Protein AF-A0AAE6IZ79-F1 (afdb_monomer)

Mean predicted aligned error: 10.69 Å

Organism: NCBI:txid983328

Solvent-accessible surface area (backbone atoms only — not comparable to full-atom values): 6751 Å² total; per-residue (Å²): 115,46,83,53,98,63,23,43,29,44,96,48,55,28,31,26,47,52,93,83,35,55,72,70,55,40,52,53,26,56,71,40,40,41,80,44,34,46,25,31,53,44,30,49,26,32,51,26,34,48,25,27,48,26,35,51,26,30,48,25,32,48,24,28,47,25,36,69,24,49,56,22,38,64,37,66,41,15,76,21,64,40,84,14,66,24,44,46,50,62,89,32,41,35,57,23,58,89,32,70,66,55,69,61,19,67,52,37,57,64,64,82,42,71,83,45,64,57,61,78,59,89,80,76,91,83,76,92,83,137

Secondary structure (DSSP, 8-state):
-EEETTEEE-TTS-EEETTT--HHHHHHHHHT-BS-BS-BS-BS-BS-BS-BS-BS-BS-BS-BS-BS-BS-BS-BS-SS--SSSS---SSSB---TTB--B-SBSS-SSBS-BS-BSS-----------

Radius of gyration: 18.15 Å; Cα contacts (8 Å, |Δi|>4): 350; chains: 1; bounding box: 38×30×62 Å

Sequence (130 aa):
MKLIDGYYVDTNNNKWNTSLYNETQAKKASKSLINCEGCENCRNCINCKGCSHCTNCAKCMYCYKCIDCENCEACSCCIECVDCYKCMDCEICDTCRLCDDCVDCYRCVECLRCESCDDYYDNIGVENER

Structure (mmCIF, N/CA/C/O backbone):
data_AF-A0AAE6IZ79-F1
#
_entry.id   AF-A0AAE6IZ79-F1
#
loop_
_atom_site.group_PDB
_atom_site.id
_atom_site.type_symbol
_atom_site.label_atom_id
_atom_site.label_alt_id
_atom_site.label_comp_id
_atom_site.label_asym_id
_atom_site.label_entity_id
_atom_site.label_seq_id
_atom_site.pdbx_PDB_ins_code
_atom_site.Cartn_x
_atom_site.Cartn_y
_atom_site.Cartn_z
_atom_site.occupancy
_atom_site.B_iso_or_equiv
_atom_site.auth_seq_id
_atom_site.auth_comp_id
_atom_site.auth_asym_id
_atom_site.auth_atom_id
_atom_site.pdbx_PDB_model_num
ATOM 1 N N . MET A 1 1 ? -17.079 1.780 17.167 1.00 90.62 1 MET A N 1
ATOM 2 C CA . MET A 1 1 ? -16.424 0.533 16.730 1.00 90.62 1 MET A CA 1
ATOM 3 C C . MET A 1 1 ? -17.293 -0.644 17.135 1.00 90.62 1 MET A C 1
ATOM 5 O O . MET A 1 1 ? -17.831 -0.602 18.237 1.00 90.62 1 MET A O 1
ATOM 9 N N . LYS A 1 2 ? -17.447 -1.652 16.279 1.00 96.12 2 LYS A N 1
ATOM 10 C CA . LYS A 1 2 ? -18.186 -2.899 16.543 1.00 96.12 2 LYS A CA 1
ATOM 11 C C . LYS A 1 2 ? -17.322 -4.096 16.137 1.00 96.12 2 LYS A C 1
ATOM 13 O O . LYS A 1 2 ? -16.505 -3.944 15.242 1.00 96.12 2 LYS A O 1
ATOM 18 N N . LEU A 1 3 ? -17.489 -5.253 16.776 1.00 96.38 3 LEU A N 1
ATOM 19 C CA . LEU A 1 3 ? -16.837 -6.501 16.361 1.00 96.38 3 LEU A CA 1
ATOM 20 C C . LEU A 1 3 ? -17.764 -7.256 15.398 1.00 96.38 3 LEU A C 1
ATOM 22 O O . LEU A 1 3 ? -18.896 -7.557 15.773 1.00 96.38 3 LEU A O 1
ATOM 26 N N . ILE A 1 4 ? -17.308 -7.518 14.174 1.00 96.56 4 ILE A N 1
ATOM 27 C CA . ILE A 1 4 ? -18.080 -8.162 13.101 1.00 96.56 4 ILE A CA 1
ATOM 28 C C . ILE A 1 4 ? -17.143 -9.118 12.360 1.00 96.56 4 ILE A C 1
ATOM 30 O O . ILE A 1 4 ? -16.074 -8.695 11.930 1.00 96.56 4 ILE A O 1
ATOM 34 N N . ASP A 1 5 ? -17.512 -10.396 12.257 1.00 95.06 5 ASP A N 1
ATOM 35 C CA . ASP A 1 5 ? -16.798 -11.424 11.479 1.00 95.06 5 ASP A CA 1
ATOM 36 C C . ASP A 1 5 ? -15.271 -11.458 11.689 1.00 95.06 5 ASP A C 1
ATOM 38 O O . ASP A 1 5 ? -14.491 -11.620 10.755 1.00 95.06 5 ASP A O 1
ATOM 42 N N . GLY A 1 6 ? -14.821 -11.283 12.937 1.00 97.06 6 GLY A N 1
ATOM 43 C CA . GLY A 1 6 ? -13.393 -11.287 13.284 1.00 97.06 6 GLY A CA 1
ATOM 44 C C . GLY A 1 6 ? -12.665 -9.950 13.085 1.00 97.06 6 GLY A C 1
ATOM 45 O O . GLY A 1 6 ? -11.439 -9.908 13.222 1.00 97.06 6 GLY A O 1
ATOM 46 N N . TYR A 1 7 ? -13.392 -8.854 12.841 1.00 98.31 7 TYR A N 1
ATOM 47 C CA . TYR A 1 7 ? -12.859 -7.502 12.660 1.00 98.31 7 TYR A CA 1
ATOM 48 C C . TYR A 1 7 ? -13.491 -6.473 13.603 1.00 98.31 7 TYR A C 1
ATOM 50 O O . TYR A 1 7 ? -14.703 -6.449 13.805 1.00 98.31 7 TYR A O 1
ATOM 58 N N . TYR A 1 8 ? -12.686 -5.546 14.120 1.00 98.31 8 TYR A N 1
ATOM 59 C CA . TYR A 1 8 ? -13.174 -4.296 14.700 1.00 98.31 8 TYR A CA 1
ATOM 60 C C . TYR A 1 8 ? -13.490 -3.309 13.574 1.00 98.31 8 TYR A C 1
ATOM 62 O O . TYR A 1 8 ? -12.581 -2.958 12.838 1.00 98.31 8 TYR A O 1
ATOM 70 N N . VAL A 1 9 ? -14.733 -2.847 13.444 1.00 98.06 9 VAL A N 1
ATOM 71 C CA . VAL A 1 9 ? -15.214 -1.983 12.348 1.00 98.06 9 VAL A CA 1
ATOM 72 C C . VAL A 1 9 ? -15.702 -0.632 12.885 1.00 98.06 9 VAL A C 1
ATOM 74 O O . VAL A 1 9 ? -16.445 -0.587 13.875 1.00 98.06 9 VAL A O 1
ATOM 77 N N . ASP A 1 10 ? -15.290 0.480 12.272 1.00 97.38 10 ASP A N 1
ATOM 78 C CA . ASP A 1 10 ? -15.734 1.841 12.617 1.00 97.38 10 ASP A CA 1
ATOM 79 C C . ASP A 1 10 ? -16.956 2.321 11.798 1.00 97.38 10 ASP A C 1
ATOM 81 O O . ASP A 1 10 ? -17.612 1.537 11.117 1.00 97.38 10 ASP A O 1
ATOM 85 N N . THR A 1 11 ? -17.345 3.596 11.935 1.00 96.19 11 THR A N 1
ATOM 86 C CA . THR A 1 11 ? -18.519 4.165 11.239 1.00 96.19 11 THR A CA 1
ATOM 87 C C . THR A 1 11 ? -18.294 4.415 9.751 1.00 96.19 11 THR A C 1
ATOM 89 O O . THR A 1 11 ? -19.272 4.519 9.020 1.00 96.19 11 THR A O 1
ATOM 92 N N . ASN A 1 12 ? -17.038 4.492 9.310 1.00 96.19 12 ASN A N 1
ATOM 93 C CA . ASN A 1 12 ? -16.655 4.710 7.915 1.00 96.19 12 ASN A CA 1
ATOM 94 C C . ASN A 1 12 ? -16.295 3.381 7.232 1.00 96.19 12 ASN A C 1
ATOM 96 O O . ASN A 1 12 ? -15.625 3.368 6.202 1.00 96.19 12 ASN A O 1
ATOM 100 N N . ASN A 1 13 ? -16.703 2.255 7.826 1.00 97.44 13 ASN A N 1
ATOM 101 C CA . ASN A 1 13 ? -16.403 0.909 7.353 1.00 97.44 13 ASN A CA 1
ATOM 102 C C . ASN A 1 13 ? -14.895 0.580 7.298 1.00 97.44 13 ASN A C 1
ATOM 104 O O . ASN A 1 13 ? -14.501 -0.362 6.611 1.00 97.44 13 ASN A O 1
ATOM 108 N N . ASN A 1 14 ? -14.042 1.315 8.025 1.00 98.06 14 ASN A N 1
ATOM 109 C CA . ASN A 1 14 ? -12.660 0.882 8.218 1.00 98.06 14 ASN A CA 1
ATOM 110 C C . ASN A 1 14 ? -12.637 -0.265 9.234 1.00 98.06 14 ASN A C 1
ATOM 112 O O . ASN A 1 14 ? -13.382 -0.237 10.220 1.00 98.06 14 ASN A O 1
ATOM 116 N N . LYS A 1 15 ? -11.790 -1.270 9.012 1.00 98.19 15 LYS A N 1
ATOM 117 C CA . LYS A 1 15 ? -11.795 -2.524 9.769 1.00 98.19 15 LYS A CA 1
ATOM 118 C C . LYS A 1 15 ? -10.398 -2.975 10.191 1.00 98.19 15 LYS A C 1
ATOM 120 O O . LYS A 1 15 ? -9.452 -2.842 9.433 1.00 98.19 15 LYS A O 1
ATOM 125 N N . TRP A 1 16 ? -10.262 -3.565 11.377 1.00 98.50 16 TRP A N 1
ATOM 126 C CA . TRP A 1 16 ? -9.001 -4.108 11.904 1.00 98.50 16 TRP A CA 1
ATOM 127 C C . TRP A 1 16 ? -9.185 -5.550 12.374 1.00 98.50 16 TRP A C 1
ATOM 129 O O . TRP A 1 16 ? -10.048 -5.821 13.206 1.00 98.50 16 TRP A O 1
ATOM 139 N N . ASN A 1 17 ? -8.382 -6.475 11.852 1.00 97.88 17 ASN A N 1
ATOM 140 C CA . ASN A 1 17 ? -8.481 -7.904 12.136 1.00 97.88 17 ASN A CA 1
ATOM 141 C C . ASN A 1 17 ? -8.094 -8.201 13.597 1.00 97.88 17 ASN A C 1
ATOM 143 O O . ASN A 1 17 ? -7.048 -7.762 14.081 1.00 97.88 17 ASN A O 1
ATOM 147 N N . THR A 1 18 ? -8.925 -8.972 14.296 1.00 97.62 18 THR A N 1
ATOM 148 C CA . THR A 1 18 ? -8.723 -9.330 15.712 1.00 97.62 18 THR A CA 1
ATOM 149 C C . THR A 1 18 ? -7.509 -10.216 15.977 1.00 97.62 18 THR A C 1
ATOM 151 O O . THR A 1 18 ? -6.995 -10.223 17.092 1.00 97.62 18 THR A O 1
ATOM 154 N N . SER A 1 19 ? -7.009 -10.926 14.966 1.00 97.38 19 SER A N 1
ATOM 155 C CA . SER A 1 19 ? -5.751 -11.671 15.054 1.00 97.38 19 SER A CA 1
ATOM 156 C C . SER A 1 19 ? -4.517 -10.759 15.064 1.00 97.38 19 SER A C 1
ATOM 158 O O . SER A 1 19 ? -3.452 -11.202 15.482 1.00 97.38 19 SER A O 1
ATOM 160 N N . LEU A 1 20 ? -4.640 -9.500 14.619 1.00 95.88 20 LEU A N 1
ATOM 161 C CA . LEU A 1 20 ? -3.540 -8.522 14.553 1.00 95.88 20 LEU A CA 1
ATOM 162 C C . LEU A 1 20 ? -3.674 -7.390 15.582 1.00 95.88 20 LEU A C 1
ATOM 164 O O . LEU A 1 20 ? -2.672 -6.825 16.016 1.00 95.88 20 LEU A O 1
ATOM 168 N N . TYR A 1 21 ? -4.904 -7.047 15.962 1.00 96.81 21 TYR A N 1
ATOM 169 C CA . TYR A 1 21 ? -5.211 -5.928 16.847 1.00 96.81 21 TYR A CA 1
ATOM 170 C C . TYR A 1 21 ? -6.055 -6.390 18.030 1.00 96.81 21 TYR A C 1
ATOM 172 O O . TYR A 1 21 ? -6.983 -7.178 17.879 1.00 96.81 21 TYR A O 1
ATOM 180 N N . ASN A 1 22 ? -5.809 -5.812 19.204 1.00 96.94 22 ASN A N 1
ATOM 181 C CA . ASN A 1 22 ? -6.820 -5.730 20.255 1.00 96.94 22 ASN A CA 1
ATOM 182 C C . ASN A 1 22 ? -7.694 -4.473 20.084 1.00 96.94 22 ASN A C 1
ATOM 184 O O . ASN A 1 22 ? -7.358 -3.556 19.331 1.00 96.94 22 ASN A O 1
ATOM 188 N N . GLU A 1 23 ? -8.810 -4.399 20.813 1.00 96.25 23 GLU A N 1
ATOM 189 C CA . GLU A 1 23 ? -9.775 -3.297 20.690 1.00 96.25 23 GLU A CA 1
ATOM 190 C C . GLU A 1 23 ? -9.144 -1.913 20.944 1.00 96.25 23 GLU A C 1
ATOM 192 O O . GLU A 1 23 ? -9.449 -0.946 20.243 1.00 96.25 23 GLU A O 1
ATOM 197 N N . THR A 1 24 ? -8.237 -1.800 21.920 1.00 96.81 24 THR A N 1
ATOM 198 C CA . THR A 1 24 ? -7.537 -0.542 22.230 1.00 96.81 24 THR A CA 1
ATOM 199 C C . THR A 1 24 ? -6.625 -0.113 21.080 1.00 96.81 24 THR A C 1
ATOM 201 O O . THR A 1 24 ? -6.620 1.064 20.709 1.00 96.81 24 THR A O 1
ATOM 204 N N . GLN A 1 25 ? -5.885 -1.051 20.481 1.00 97.69 25 GLN A N 1
ATOM 205 C CA . GLN A 1 25 ? -5.034 -0.790 19.316 1.00 97.69 25 GLN A CA 1
ATOM 206 C C . GLN A 1 25 ? -5.873 -0.401 18.093 1.00 97.69 25 GLN A C 1
ATOM 208 O O . GLN A 1 25 ? -5.540 0.583 17.434 1.00 97.69 25 GLN A O 1
ATOM 213 N N . ALA A 1 26 ? -6.987 -1.094 17.836 1.00 97.75 26 ALA A N 1
ATOM 214 C CA . ALA A 1 26 ? -7.911 -0.748 16.757 1.00 97.75 26 ALA A CA 1
ATOM 215 C C . ALA A 1 26 ? -8.510 0.656 16.958 1.00 97.75 26 ALA A C 1
ATOM 217 O O . ALA A 1 26 ? -8.514 1.462 16.032 1.00 97.75 26 ALA A O 1
ATOM 218 N N . LYS A 1 27 ? -8.942 1.014 18.182 1.00 97.81 27 LYS A N 1
ATOM 219 C CA . LYS A 1 27 ? -9.439 2.371 18.509 1.00 97.81 27 LYS A CA 1
ATOM 220 C C . LYS A 1 27 ? -8.383 3.439 18.261 1.00 97.81 27 LYS A C 1
ATOM 222 O O . LYS A 1 27 ? -8.712 4.518 17.774 1.00 97.81 27 LYS A O 1
ATOM 227 N N . LYS A 1 28 ? -7.129 3.156 18.616 1.00 97.62 28 LYS A N 1
ATOM 228 C CA . LYS A 1 28 ? -6.011 4.066 18.361 1.00 97.62 28 LYS A CA 1
ATOM 229 C C . LYS A 1 28 ? -5.760 4.231 16.858 1.00 97.62 28 LYS A C 1
ATOM 231 O O . LYS A 1 28 ? -5.601 5.364 16.425 1.00 97.62 28 LYS A O 1
ATOM 236 N N . ALA A 1 29 ? -5.762 3.140 16.088 1.00 97.44 29 ALA A N 1
ATOM 237 C CA . ALA A 1 29 ? -5.575 3.173 14.637 1.00 97.44 29 ALA A CA 1
ATOM 238 C C . ALA A 1 29 ? -6.726 3.896 13.915 1.00 97.44 29 ALA A C 1
ATOM 240 O O . ALA A 1 29 ? -6.473 4.746 13.073 1.00 97.44 29 ALA A O 1
ATOM 241 N N . SER A 1 30 ? -7.978 3.654 14.313 1.00 97.94 30 SER A N 1
ATOM 242 C CA . SER A 1 30 ? -9.151 4.368 13.786 1.00 97.94 30 SER A CA 1
ATOM 243 C C . SER A 1 30 ? -9.065 5.876 14.036 1.00 97.94 30 SER A C 1
ATOM 245 O O . SER A 1 30 ? -9.260 6.661 13.116 1.00 97.94 30 SER A O 1
ATOM 247 N N . LYS A 1 31 ? -8.678 6.300 15.250 1.00 97.56 31 LYS A N 1
ATOM 248 C CA . LYS A 1 31 ? -8.481 7.726 15.578 1.00 97.56 31 LYS A CA 1
ATOM 249 C C . LYS A 1 31 ? -7.370 8.399 14.777 1.00 97.56 31 LYS A C 1
ATOM 251 O O . LYS A 1 31 ? -7.361 9.624 14.710 1.00 97.56 31 LYS A O 1
ATOM 256 N N . SER A 1 32 ? -6.414 7.636 14.250 1.00 97.56 32 SER A N 1
ATOM 257 C CA . SER A 1 32 ? -5.353 8.201 13.421 1.00 97.56 32 SER A CA 1
ATOM 258 C C . SER A 1 32 ? -5.713 8.282 11.941 1.00 97.56 32 SER A C 1
ATOM 260 O O . SER A 1 32 ? -4.941 8.858 11.180 1.00 97.56 32 SER A O 1
ATOM 262 N N . LEU A 1 33 ? -6.873 7.761 11.530 1.00 97.75 33 LEU A N 1
ATOM 263 C CA . LEU A 1 33 ? -7.402 7.974 10.190 1.00 97.75 33 LEU A CA 1
ATOM 264 C C . LEU A 1 33 ? -8.148 9.309 10.112 1.00 97.75 33 LEU A C 1
ATOM 266 O O . LEU A 1 33 ? -9.004 9.605 10.945 1.00 97.75 33 LEU A O 1
ATOM 270 N N . ILE A 1 34 ? -7.872 10.095 9.074 1.00 97.31 34 ILE A N 1
ATOM 271 C CA . ILE A 1 34 ? -8.588 11.344 8.781 1.00 97.31 34 ILE A CA 1
ATOM 272 C C . ILE A 1 34 ? -9.273 11.174 7.429 1.00 97.31 34 ILE A C 1
ATOM 274 O O . ILE A 1 34 ? -8.604 10.886 6.442 1.00 97.31 34 ILE A O 1
ATOM 278 N N . ASN A 1 35 ? -10.599 11.331 7.371 1.00 96.81 35 ASN A N 1
ATOM 279 C CA . ASN A 1 35 ? -11.390 11.211 6.135 1.00 96.81 35 ASN A CA 1
ATOM 280 C C . ASN A 1 35 ? -11.128 9.918 5.327 1.00 96.81 35 ASN A C 1
ATOM 282 O O . ASN A 1 35 ? -11.147 9.946 4.099 1.00 96.81 35 ASN A O 1
ATOM 286 N N . CYS A 1 36 ? -10.848 8.795 5.995 1.00 97.06 36 CYS A N 1
ATOM 287 C CA . CYS A 1 36 ? -10.670 7.503 5.329 1.00 97.06 36 CYS A CA 1
ATOM 288 C C . CYS A 1 36 ? -11.931 6.644 5.417 1.00 97.06 36 CYS A C 1
ATOM 290 O O . CYS A 1 36 ? -12.633 6.667 6.438 1.00 97.06 36 CYS A O 1
ATOM 292 N N . GLU A 1 37 ? -12.170 5.861 4.371 1.00 97.56 37 GLU A N 1
ATOM 293 C CA . GLU A 1 37 ? -13.370 5.041 4.214 1.00 97.56 37 GLU A CA 1
ATOM 294 C C . GLU A 1 37 ? -13.027 3.646 3.682 1.00 97.56 37 GLU A C 1
ATOM 296 O O . GLU A 1 37 ? -12.261 3.500 2.730 1.00 97.56 37 GLU A O 1
ATOM 301 N N . GLY A 1 38 ? -13.616 2.608 4.278 1.00 96.88 38 GLY A N 1
ATOM 302 C CA . GLY A 1 38 ? -13.488 1.231 3.797 1.00 96.88 38 GLY A CA 1
ATOM 303 C C . GLY A 1 38 ? -12.089 0.617 3.917 1.00 96.88 38 GLY A C 1
ATOM 304 O O . GLY A 1 38 ? -11.831 -0.394 3.268 1.00 96.88 38 GLY A O 1
ATOM 305 N N . CYS A 1 39 ? -11.175 1.203 4.696 1.00 97.62 39 CYS A N 1
ATOM 306 C CA . CYS A 1 39 ? -9.801 0.716 4.807 1.00 97.62 39 CYS A CA 1
ATOM 307 C C . CYS A 1 39 ? -9.659 -0.462 5.789 1.00 97.62 39 CYS A C 1
ATOM 309 O O . CYS A 1 39 ? -10.237 -0.457 6.870 1.00 97.62 39 CYS A O 1
ATOM 311 N N . GLU A 1 40 ? -8.821 -1.447 5.485 1.00 98.06 40 GLU A N 1
ATOM 312 C CA . GLU A 1 40 ? -8.520 -2.604 6.328 1.00 98.06 40 GLU A CA 1
ATOM 313 C C . GLU A 1 40 ? -7.134 -2.481 6.975 1.00 98.06 40 GLU A C 1
ATOM 315 O O . GLU A 1 40 ? -6.160 -2.214 6.296 1.00 98.06 40 GLU A O 1
ATOM 320 N N . ASN A 1 41 ? -6.982 -2.710 8.278 1.00 97.56 41 ASN A N 1
ATOM 321 C CA . ASN A 1 41 ? -5.690 -2.761 8.978 1.00 97.56 41 ASN A CA 1
ATOM 322 C C . ASN A 1 41 ? -4.769 -1.537 8.740 1.00 97.56 41 ASN A C 1
ATOM 324 O O . ASN A 1 41 ? -3.553 -1.641 8.897 1.00 97.56 41 ASN A O 1
ATOM 328 N N . CYS A 1 42 ? -5.327 -0.380 8.368 1.00 96.88 42 CYS A N 1
ATOM 329 C CA . CYS A 1 42 ? -4.568 0.841 8.111 1.00 96.88 42 CYS A CA 1
ATOM 330 C C . CYS A 1 42 ? -4.323 1.644 9.391 1.00 96.88 42 CYS A C 1
ATOM 332 O O . CYS A 1 42 ? -5.098 1.578 10.352 1.00 96.88 42 CYS A O 1
ATOM 334 N N . ARG A 1 43 ? -3.261 2.449 9.393 1.00 96.81 43 ARG A N 1
ATOM 335 C CA . ARG A 1 43 ? -2.966 3.401 10.470 1.00 96.81 43 ARG A CA 1
ATOM 336 C C . ARG A 1 43 ? -2.350 4.677 9.918 1.00 96.81 43 ARG A C 1
ATOM 338 O O . ARG A 1 43 ? -1.526 4.628 9.009 1.00 96.81 43 ARG A O 1
ATOM 345 N N . ASN A 1 44 ? -2.703 5.798 10.542 1.00 96.62 44 ASN A N 1
ATOM 346 C CA . ASN A 1 44 ? -2.156 7.121 10.237 1.00 96.62 44 ASN A CA 1
ATOM 347 C C . ASN A 1 44 ? -2.382 7.554 8.774 1.00 96.62 44 ASN A C 1
ATOM 349 O O . ASN A 1 44 ? -1.551 8.264 8.222 1.00 96.62 44 ASN A O 1
ATOM 353 N N . CYS A 1 45 ? -3.462 7.104 8.128 1.00 95.69 45 CYS A N 1
ATOM 354 C CA . CYS A 1 45 ? -3.764 7.481 6.749 1.00 95.69 45 CYS A CA 1
ATOM 355 C C . CYS A 1 45 ? -4.719 8.678 6.666 1.00 95.69 45 CYS A C 1
ATOM 357 O O . CYS A 1 45 ? -5.539 8.902 7.560 1.00 95.69 45 CYS A O 1
ATOM 359 N N . ILE A 1 46 ? -4.644 9.428 5.568 1.00 96.56 46 ILE A N 1
ATOM 360 C CA . ILE A 1 46 ? -5.446 10.637 5.345 1.00 96.56 46 ILE A CA 1
ATOM 361 C C . ILE A 1 46 ? -6.113 10.561 3.970 1.00 96.56 46 ILE A C 1
ATOM 363 O O . ILE A 1 46 ?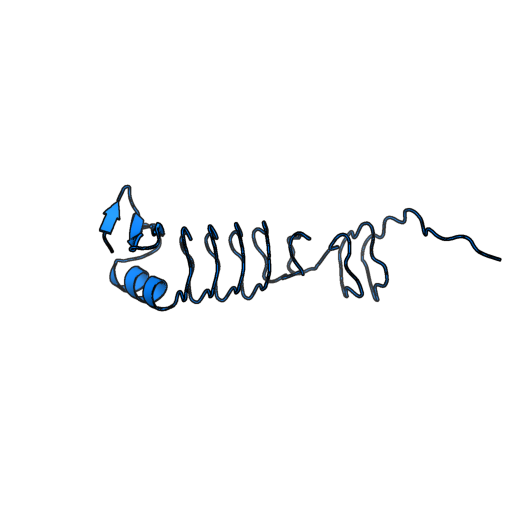 -5.435 10.333 2.978 1.00 96.56 46 ILE A O 1
ATOM 367 N N . ASN A 1 47 ? -7.421 10.813 3.878 1.00 96.06 47 ASN A N 1
ATOM 368 C CA . ASN A 1 47 ? -8.188 10.815 2.623 1.00 96.06 47 ASN A CA 1
ATOM 369 C C . ASN A 1 47 ? -8.060 9.513 1.794 1.00 96.06 47 ASN A C 1
ATOM 371 O O . ASN A 1 47 ? -8.109 9.570 0.568 1.00 96.06 47 ASN A O 1
ATOM 375 N N . CYS A 1 48 ? -7.870 8.352 2.426 1.00 94.31 48 CYS A N 1
ATOM 376 C CA . CYS A 1 48 ? -7.717 7.076 1.721 1.00 94.31 48 CYS A CA 1
ATOM 377 C C . CYS A 1 48 ? -9.039 6.310 1.605 1.00 94.31 48 CYS A C 1
ATOM 379 O O . CYS A 1 48 ? -9.867 6.349 2.517 1.00 94.31 48 CYS A O 1
ATOM 381 N N . LYS A 1 49 ? -9.220 5.564 0.515 1.00 96.25 49 LYS A N 1
ATOM 382 C CA . LYS A 1 49 ? -10.426 4.766 0.274 1.00 96.25 49 LYS A CA 1
ATOM 383 C C . LYS A 1 49 ? -10.085 3.328 -0.069 1.00 96.25 49 LYS A C 1
ATOM 385 O O . LYS A 1 49 ? -9.321 3.088 -0.991 1.00 96.25 49 LYS A O 1
ATOM 390 N N . GLY A 1 50 ? -10.663 2.371 0.651 1.00 92.44 50 GLY A N 1
ATOM 391 C CA . GLY A 1 50 ? -10.524 0.947 0.332 1.00 92.44 50 GLY A CA 1
ATOM 392 C C . GLY A 1 50 ? -9.099 0.394 0.453 1.00 92.44 50 GLY A C 1
ATOM 393 O O . GLY A 1 50 ? -8.812 -0.649 -0.125 1.00 92.44 50 GLY A O 1
ATOM 394 N N . CYS A 1 51 ? -8.193 1.081 1.158 1.00 93.69 51 CYS A N 1
ATOM 395 C CA . CYS A 1 51 ? -6.811 0.629 1.326 1.00 93.69 51 CYS A CA 1
ATOM 396 C C . CYS A 1 51 ? -6.695 -0.467 2.392 1.00 93.69 51 CYS A C 1
ATOM 398 O O . CYS A 1 51 ? -7.525 -0.555 3.281 1.00 93.69 51 CYS A O 1
ATOM 400 N N . SER A 1 52 ? -5.649 -1.281 2.363 1.00 95.00 52 SER A N 1
ATOM 401 C CA . SER A 1 52 ? -5.462 -2.434 3.239 1.00 95.00 52 SER A CA 1
ATOM 402 C C . SER A 1 52 ? -4.034 -2.473 3.780 1.00 95.00 52 SER A C 1
ATOM 404 O O . SER A 1 52 ? -3.092 -2.333 3.024 1.00 95.00 52 SER A O 1
ATOM 406 N N . HIS A 1 53 ? -3.811 -2.684 5.073 1.00 92.62 53 HIS A N 1
ATOM 407 C CA . HIS A 1 53 ? -2.484 -2.77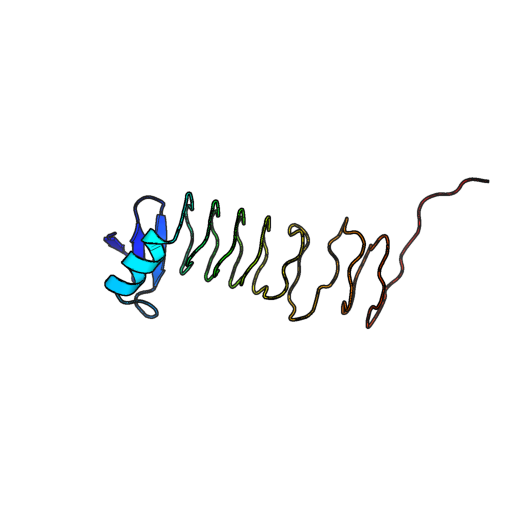1 5.700 1.00 92.62 53 HIS A CA 1
ATOM 408 C C . HIS A 1 53 ? -1.547 -1.567 5.459 1.00 92.62 53 HIS A C 1
ATOM 410 O O . HIS A 1 53 ? -0.336 -1.692 5.628 1.00 92.62 53 HIS A O 1
ATOM 416 N N . CYS A 1 54 ? -2.077 -0.401 5.085 1.00 91.00 54 CYS A N 1
ATOM 417 C CA . CYS A 1 54 ? -1.261 0.782 4.818 1.00 91.00 54 CYS A CA 1
ATOM 418 C C . CYS A 1 54 ? -0.879 1.537 6.098 1.00 91.00 54 CYS A C 1
ATOM 420 O O . CYS A 1 54 ? -1.683 1.685 7.024 1.00 91.00 54 CYS A O 1
ATOM 422 N N . THR A 1 55 ? 0.342 2.057 6.138 1.00 93.31 55 THR A N 1
ATOM 423 C CA . THR A 1 55 ? 0.839 2.912 7.217 1.00 93.31 55 THR A CA 1
ATOM 424 C C . THR A 1 55 ? 1.240 4.263 6.642 1.00 93.31 55 THR A C 1
ATOM 426 O O . THR A 1 55 ? 1.988 4.312 5.675 1.00 93.31 55 THR A O 1
ATOM 429 N N . ASN A 1 56 ? 0.762 5.347 7.260 1.00 92.25 56 ASN A N 1
ATOM 430 C CA . ASN A 1 56 ? 1.145 6.727 6.930 1.00 92.25 56 ASN A CA 1
ATOM 431 C C . ASN A 1 56 ? 0.826 7.182 5.483 1.00 92.25 56 ASN A C 1
ATOM 433 O O . ASN A 1 56 ? 1.431 8.126 4.997 1.00 92.25 56 ASN A O 1
ATOM 437 N N . CYS A 1 57 ? -0.113 6.543 4.776 1.00 87.19 57 CYS A N 1
ATOM 438 C CA . CYS A 1 57 ? -0.447 6.928 3.395 1.00 87.19 57 CYS A CA 1
ATOM 439 C C . CYS A 1 57 ? -1.454 8.085 3.285 1.00 87.19 57 CYS A C 1
ATOM 441 O O . CYS A 1 57 ? -2.351 8.211 4.122 1.00 87.19 57 CYS A O 1
ATOM 443 N N . ALA A 1 58 ? -1.400 8.859 2.201 1.00 90.25 58 ALA A N 1
ATOM 444 C CA . ALA A 1 58 ? -2.342 9.947 1.934 1.00 90.25 58 ALA A CA 1
ATOM 445 C C . ALA A 1 58 ? -2.987 9.858 0.540 1.00 90.25 58 ALA A C 1
ATOM 447 O O . ALA A 1 58 ? -2.331 9.515 -0.438 1.00 90.25 58 ALA A O 1
ATOM 448 N N . LYS A 1 59 ? -4.282 10.191 0.444 1.00 87.81 59 LYS A N 1
ATOM 449 C CA . LYS A 1 59 ? -5.069 10.257 -0.808 1.00 87.81 59 LYS A CA 1
ATOM 450 C C . LYS A 1 59 ? -4.978 8.988 -1.669 1.00 87.81 59 LYS A C 1
ATOM 452 O O . LYS A 1 59 ? -5.020 9.060 -2.890 1.00 87.81 59 LYS A O 1
ATOM 457 N N . CYS A 1 60 ? -4.823 7.831 -1.034 1.00 83.62 60 CYS A N 1
ATOM 458 C CA . CYS A 1 60 ? -4.674 6.564 -1.734 1.00 83.62 60 CYS A CA 1
ATOM 459 C C . CYS A 1 60 ? -6.028 5.878 -1.925 1.00 83.62 60 CYS A C 1
ATOM 461 O O . CYS A 1 60 ? -6.874 5.900 -1.029 1.00 83.62 60 CYS A O 1
ATOM 463 N N . MET A 1 61 ? -6.224 5.221 -3.056 1.00 87.69 61 MET A N 1
ATOM 464 C CA . MET A 1 61 ? -7.409 4.438 -3.359 1.00 87.69 61 MET A CA 1
ATOM 465 C C . MET A 1 61 ? -7.012 2.994 -3.644 1.00 87.69 61 MET A C 1
ATOM 467 O O . MET A 1 61 ? -6.167 2.731 -4.489 1.00 87.69 61 MET A O 1
ATOM 471 N N . TYR A 1 62 ? -7.642 2.055 -2.942 1.00 83.50 62 TYR A N 1
ATOM 472 C CA . TYR A 1 62 ? -7.514 0.617 -3.171 1.00 83.50 62 TYR A CA 1
ATOM 473 C C . TYR A 1 62 ? -6.077 0.076 -3.041 1.00 83.50 62 TYR A C 1
ATOM 475 O O . TYR A 1 62 ? -5.719 -0.888 -3.711 1.00 83.50 62 TYR A O 1
ATOM 483 N N . CYS A 1 63 ? -5.248 0.684 -2.182 1.00 83.38 63 CYS A N 1
ATOM 484 C CA . CYS A 1 63 ? -3.869 0.237 -1.962 1.00 83.38 63 CYS A CA 1
ATOM 485 C C . CYS A 1 63 ? -3.758 -0.918 -0.951 1.00 83.38 63 CYS A C 1
ATOM 487 O O . CYS A 1 63 ? -4.633 -1.088 -0.111 1.00 83.38 63 CYS A O 1
ATOM 489 N N . TYR A 1 64 ? -2.664 -1.675 -0.944 1.00 82.62 64 TYR A N 1
ATOM 490 C CA . TYR A 1 64 ? -2.374 -2.745 0.016 1.00 82.62 64 TYR A CA 1
ATOM 491 C C . TYR A 1 64 ? -0.952 -2.591 0.573 1.00 82.62 64 TYR A C 1
ATOM 493 O O . TYR A 1 64 ? -0.054 -2.242 -0.167 1.00 82.62 64 TYR A O 1
ATOM 501 N N . LYS A 1 65 ? -0.698 -2.821 1.865 1.00 80.69 65 LYS A N 1
ATOM 502 C CA . LYS A 1 65 ? 0.640 -2.839 2.505 1.00 80.69 65 LYS A CA 1
ATOM 503 C C . LYS A 1 65 ? 1.597 -1.673 2.167 1.00 80.69 65 LYS A C 1
ATOM 505 O O . LYS A 1 65 ? 2.802 -1.796 2.339 1.00 80.69 65 LYS A O 1
ATOM 510 N N . CYS A 1 66 ? 1.081 -0.537 1.717 1.00 77.12 66 CYS A N 1
ATOM 511 C CA . CYS A 1 66 ? 1.871 0.657 1.440 1.00 77.12 66 CYS A CA 1
ATOM 512 C C . CYS A 1 66 ? 2.385 1.303 2.722 1.00 77.12 66 CYS A C 1
ATOM 514 O O . CYS A 1 66 ? 1.661 1.389 3.721 1.00 77.12 66 CYS A O 1
ATOM 516 N N . ILE A 1 67 ? 3.615 1.790 2.682 1.00 80.31 67 ILE A N 1
ATOM 517 C CA . ILE A 1 67 ? 4.214 2.534 3.779 1.00 80.31 67 ILE A CA 1
ATOM 518 C C . ILE A 1 67 ? 4.660 3.865 3.196 1.00 80.31 67 ILE A C 1
ATOM 520 O O . ILE A 1 67 ? 5.356 3.904 2.192 1.00 80.31 67 ILE A O 1
ATOM 524 N N . ASP A 1 68 ? 4.182 4.950 3.799 1.00 79.12 68 ASP A N 1
ATOM 525 C CA . ASP A 1 68 ? 4.568 6.312 3.425 1.00 79.12 68 ASP A CA 1
ATOM 526 C C . ASP A 1 68 ? 4.223 6.702 1.952 1.00 79.12 68 ASP A C 1
ATOM 528 O O . ASP A 1 68 ? 4.856 7.577 1.381 1.00 79.12 68 ASP A O 1
ATOM 532 N N . CYS A 1 69 ? 3.190 6.096 1.333 1.00 74.00 69 CYS A N 1
ATOM 533 C CA . CYS A 1 69 ? 2.702 6.426 -0.030 1.00 74.00 69 CYS A CA 1
ATOM 534 C C . CYS A 1 69 ? 1.752 7.643 -0.141 1.00 74.00 69 CYS A C 1
ATOM 536 O O . CYS A 1 69 ? 0.932 7.880 0.751 1.00 74.00 69 CYS A O 1
ATOM 538 N N . GLU A 1 70 ? 1.727 8.323 -1.297 1.00 77.06 70 GLU A N 1
ATOM 539 C CA . GLU A 1 70 ? 0.797 9.428 -1.602 1.00 77.06 70 GLU A CA 1
ATOM 540 C C . GLU A 1 70 ? 0.135 9.300 -2.993 1.00 77.06 70 GLU A C 1
ATOM 542 O O . GLU A 1 70 ? 0.753 8.809 -3.928 1.00 77.06 70 GLU A O 1
ATOM 547 N N . ASN A 1 71 ? -1.122 9.756 -3.138 1.00 68.94 71 ASN A N 1
ATOM 548 C CA . ASN A 1 71 ? -1.882 9.848 -4.406 1.00 68.94 71 ASN A CA 1
ATOM 549 C C . ASN A 1 71 ? -1.953 8.541 -5.213 1.00 68.94 71 ASN A C 1
ATOM 551 O O . ASN A 1 71 ? -2.131 8.567 -6.423 1.00 68.94 71 ASN A O 1
ATOM 555 N N . CYS A 1 72 ? -1.824 7.399 -4.543 1.00 67.81 72 CYS A N 1
ATOM 556 C CA . CYS A 1 72 ? -1.772 6.113 -5.210 1.00 67.81 72 CYS A CA 1
ATOM 557 C C . CYS A 1 72 ? -3.168 5.569 -5.469 1.00 67.81 72 CYS A C 1
ATOM 559 O O . CYS A 1 72 ? -3.944 5.393 -4.535 1.00 67.81 72 CYS A O 1
ATOM 561 N N . GLU A 1 73 ? -3.464 5.202 -6.699 1.00 67.19 73 GLU A N 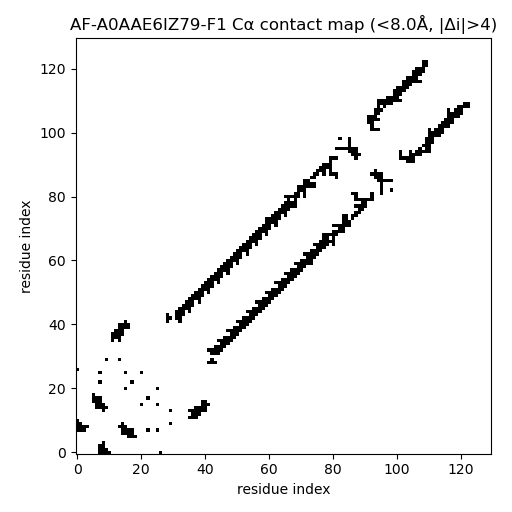1
ATOM 562 C CA . GLU A 1 73 ? -4.619 4.394 -7.041 1.00 67.19 73 GLU A CA 1
ATOM 563 C C . GLU A 1 73 ? -4.139 2.992 -7.443 1.00 67.19 73 GLU A C 1
ATOM 565 O O . GLU A 1 73 ? -3.361 2.820 -8.376 1.00 67.19 73 GLU A O 1
ATOM 570 N N . ALA A 1 74 ? -4.603 1.986 -6.697 1.00 55.66 74 ALA A N 1
ATOM 571 C CA . ALA A 1 74 ? -4.370 0.561 -6.926 1.00 55.66 74 ALA A CA 1
ATOM 572 C C . ALA A 1 74 ? -2.923 0.023 -6.732 1.00 55.66 74 ALA A C 1
ATOM 574 O O . ALA A 1 74 ? -2.496 -0.827 -7.510 1.00 55.66 74 ALA A O 1
ATOM 575 N N . CYS A 1 75 ? -2.180 0.410 -5.679 1.00 54.56 75 CYS A N 1
ATOM 576 C CA . CYS A 1 75 ? -0.821 -0.131 -5.413 1.00 54.56 75 CYS A CA 1
ATOM 577 C C . CYS A 1 75 ? -0.687 -1.021 -4.176 1.00 54.56 75 CYS A C 1
ATOM 579 O O . CYS A 1 75 ? -1.356 -0.787 -3.180 1.00 54.56 75 CYS A O 1
ATOM 581 N N . SER A 1 76 ? 0.172 -2.047 -4.214 1.00 53.09 76 SER A N 1
ATOM 582 C CA . SER A 1 76 ? 0.185 -3.128 -3.216 1.00 53.09 76 SER A CA 1
ATOM 583 C C . SER A 1 76 ? 1.602 -3.587 -2.801 1.00 53.09 76 SER A C 1
ATOM 585 O 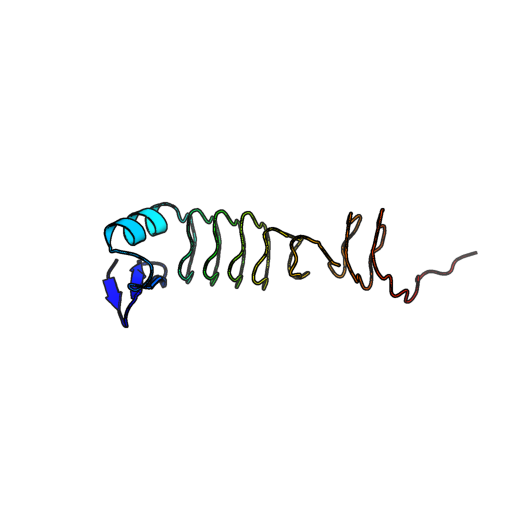O . SER A 1 76 ? 2.215 -4.321 -3.559 1.00 53.09 76 SER A O 1
ATOM 587 N N . CYS A 1 77 ? 2.020 -3.253 -1.563 1.00 47.25 77 CYS A N 1
ATOM 588 C CA . CYS A 1 77 ? 3.344 -3.344 -0.901 1.00 47.25 77 CYS A CA 1
ATOM 589 C C . CYS A 1 77 ? 4.341 -2.293 -1.389 1.00 47.25 77 CYS A C 1
ATOM 591 O O . CYS A 1 77 ? 5.176 -2.658 -2.192 1.00 47.25 77 CYS A O 1
ATOM 593 N N . CYS A 1 78 ? 4.244 -1.037 -0.926 1.00 53.19 78 CYS A N 1
ATOM 59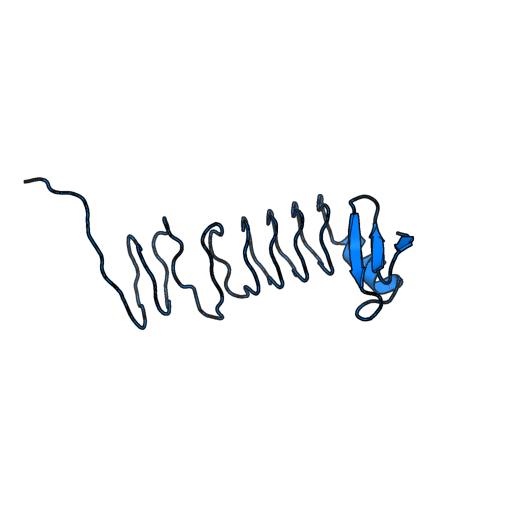4 C CA . CYS A 1 78 ? 5.090 0.031 -1.470 1.00 53.19 78 CYS A CA 1
ATOM 595 C C . CYS A 1 78 ? 5.810 0.929 -0.390 1.00 53.19 78 CYS A C 1
ATOM 597 O O . CYS A 1 78 ? 5.189 1.895 0.039 1.00 53.19 78 CYS A O 1
ATOM 599 N N . ILE A 1 79 ? 7.042 0.663 0.110 1.00 49.31 79 ILE A N 1
ATOM 600 C CA . ILE A 1 79 ? 8.100 1.584 0.664 1.00 49.31 79 ILE A CA 1
ATOM 601 C C . ILE A 1 79 ? 8.871 2.197 -0.527 1.00 49.31 79 ILE A C 1
ATOM 603 O O . ILE A 1 79 ? 10.082 2.166 -0.667 1.00 49.31 79 ILE A O 1
ATOM 607 N N . GLU A 1 80 ? 8.101 2.602 -1.510 1.00 47.69 80 GLU A N 1
ATOM 608 C CA . GLU A 1 80 ? 8.388 2.416 -2.926 1.00 47.69 80 GLU A CA 1
ATOM 609 C C . GLU A 1 80 ? 7.290 3.186 -3.653 1.00 47.69 80 GLU A C 1
ATOM 611 O O . GLU A 1 80 ? 6.526 2.655 -4.457 1.00 47.69 80 GLU A O 1
ATOM 616 N N . CYS A 1 81 ? 7.025 4.407 -3.195 1.00 49.12 81 CYS A N 1
ATOM 617 C CA . CYS A 1 81 ? 5.804 5.059 -3.605 1.00 49.12 81 CYS A CA 1
ATOM 618 C C . CYS A 1 81 ? 6.033 5.871 -4.866 1.00 49.12 81 CYS A C 1
ATOM 620 O O . CYS A 1 81 ? 6.876 6.761 -4.935 1.00 49.12 81 CYS A O 1
ATOM 622 N N . VAL A 1 82 ? 5.221 5.557 -5.854 1.00 40.56 82 VAL A N 1
ATOM 623 C CA . VAL A 1 82 ? 5.274 6.114 -7.195 1.00 40.56 82 VAL A CA 1
ATOM 624 C C . VAL A 1 82 ? 3.951 6.837 -7.437 1.00 40.56 82 VAL A C 1
ATOM 626 O O . VAL A 1 82 ? 3.068 6.770 -6.589 1.00 40.56 82 VAL A O 1
ATOM 629 N N . ASP A 1 83 ? 3.805 7.603 -8.509 1.00 45.44 83 ASP A N 1
ATOM 630 C CA . ASP A 1 83 ? 2.692 8.535 -8.728 1.00 45.44 83 ASP A CA 1
ATOM 631 C C . ASP A 1 83 ? 1.350 7.790 -9.010 1.00 45.44 83 ASP A C 1
ATOM 633 O O . ASP A 1 83 ? 0.707 7.980 -10.024 1.00 45.44 83 ASP A O 1
ATOM 637 N N . CYS A 1 84 ? 0.947 6.852 -8.149 1.00 47.38 84 CYS A N 1
ATOM 638 C CA . CYS A 1 84 ? 0.465 5.540 -8.561 1.00 47.38 84 CYS A CA 1
ATOM 639 C C . CYS A 1 84 ? -0.960 5.476 -9.154 1.00 47.38 84 CYS A C 1
ATOM 641 O O . CYS A 1 84 ? -1.839 6.199 -8.717 1.00 47.38 84 CYS A O 1
ATOM 643 N N . TYR A 1 85 ? -1.220 4.491 -10.019 1.00 46.47 85 TYR A N 1
ATOM 644 C CA . TYR A 1 85 ? -1.934 4.481 -11.310 1.00 46.47 85 TYR A CA 1
ATOM 645 C C . TYR A 1 85 ? -1.007 4.420 -12.556 1.00 46.47 85 TYR A C 1
ATOM 647 O O . TYR A 1 85 ? -1.223 5.128 -13.518 1.00 46.47 85 TYR A O 1
ATOM 655 N N . LYS A 1 86 ? 0.096 3.681 -12.717 1.00 38.31 86 LYS A N 1
ATOM 656 C CA . LYS A 1 86 ? 1.385 3.891 -12.048 1.00 38.31 86 LYS A CA 1
ATOM 657 C C . LYS A 1 86 ? 1.563 2.912 -10.888 1.00 38.31 86 LYS A C 1
ATOM 659 O O . LYS A 1 86 ? 1.042 3.060 -9.809 1.00 38.31 86 LYS A O 1
ATOM 664 N N . CYS A 1 87 ? 2.183 1.786 -11.169 1.00 44.94 87 CYS A N 1
ATOM 665 C CA . CYS A 1 87 ? 2.567 0.831 -10.138 1.00 44.94 87 CYS A CA 1
ATOM 666 C C . CYS A 1 87 ? 3.833 1.362 -9.414 1.00 44.94 87 CYS A C 1
ATOM 668 O O . CYS A 1 87 ? 4.220 2.497 -9.682 1.00 44.94 87 CYS A O 1
ATOM 670 N N . MET A 1 88 ? 4.537 0.638 -8.541 1.00 43.03 88 MET A N 1
ATOM 671 C CA . MET A 1 88 ? 4.953 -0.773 -8.630 1.00 43.03 88 MET A CA 1
ATOM 672 C C . MET A 1 88 ? 5.758 -1.155 -7.381 1.00 43.03 88 MET A C 1
ATOM 674 O O . MET A 1 88 ? 6.296 -0.225 -6.790 1.00 43.03 88 MET A O 1
ATOM 678 N N . ASP A 1 89 ? 5.897 -2.471 -7.097 1.00 47.31 89 ASP A N 1
ATOM 679 C CA . ASP A 1 89 ? 6.627 -3.189 -6.005 1.00 47.31 89 ASP A CA 1
ATOM 680 C C . ASP A 1 89 ? 7.270 -2.327 -4.885 1.00 47.31 89 ASP A C 1
ATOM 682 O O . ASP A 1 89 ? 6.701 -1.354 -4.444 1.00 47.31 89 ASP A O 1
ATOM 686 N N . CYS A 1 90 ? 8.428 -2.623 -4.316 1.00 49.91 90 CYS A N 1
ATOM 687 C CA . CYS A 1 90 ? 9.691 -2.668 -5.031 1.00 49.91 90 CYS A CA 1
ATOM 688 C C . CYS A 1 90 ? 11.046 -2.632 -4.221 1.00 49.91 90 CYS A C 1
ATOM 690 O O . CYS A 1 90 ? 11.998 -3.199 -4.682 1.00 49.91 90 CYS A O 1
ATOM 692 N N . GLU A 1 91 ? 11.286 -1.929 -3.123 1.00 42.69 91 GLU A N 1
ATOM 693 C CA . GLU A 1 91 ? 12.457 -1.337 -2.477 1.00 42.69 91 GLU A CA 1
ATOM 694 C C . GLU A 1 91 ? 13.344 -0.630 -3.529 1.00 42.69 91 GLU A C 1
ATOM 696 O O . GLU A 1 91 ? 14.496 -0.291 -3.281 1.00 42.69 91 GLU A O 1
ATOM 701 N N . ILE A 1 92 ? 12.706 -0.373 -4.684 1.00 38.41 92 ILE A N 1
ATOM 702 C CA . ILE A 1 92 ? 13.044 -0.045 -6.077 1.00 38.41 92 ILE A CA 1
ATOM 703 C C . ILE A 1 92 ? 11.838 0.825 -6.556 1.00 38.41 92 ILE A C 1
ATOM 705 O O . ILE A 1 92 ? 10.852 1.009 -5.842 1.00 38.41 92 ILE A O 1
ATOM 709 N N . CYS A 1 93 ? 11.861 1.398 -7.743 1.00 39.88 93 CYS A N 1
ATOM 710 C CA . CYS A 1 93 ? 10.712 2.037 -8.400 1.00 39.88 93 CYS A CA 1
ATOM 711 C C . CYS A 1 93 ? 10.831 1.677 -9.882 1.00 39.88 93 CYS A C 1
ATOM 713 O O . CYS A 1 93 ? 11.958 1.540 -10.309 1.00 39.88 93 CYS A O 1
ATOM 715 N N . ASP A 1 94 ? 9.776 1.446 -10.672 1.00 39.56 94 ASP A N 1
ATOM 716 C CA . ASP A 1 94 ? 9.990 0.722 -11.940 1.00 39.56 94 ASP A CA 1
ATOM 717 C C . ASP A 1 94 ? 9.193 1.191 -13.168 1.00 39.56 94 ASP A C 1
ATOM 719 O O . ASP A 1 94 ? 8.919 0.412 -14.060 1.00 39.56 94 ASP A O 1
ATOM 723 N N . THR A 1 95 ? 8.828 2.471 -13.276 1.00 38.81 95 THR A N 1
ATOM 724 C CA . THR A 1 95 ? 7.843 3.030 -14.241 1.00 38.81 95 THR A CA 1
ATOM 725 C C . THR A 1 95 ? 6.407 2.517 -14.054 1.00 38.81 95 THR A C 1
ATOM 727 O O . THR A 1 95 ? 6.052 1.400 -14.379 1.00 38.81 95 THR A O 1
ATOM 730 N N . CYS A 1 96 ? 5.429 3.273 -13.583 1.00 48.34 96 CYS A N 1
ATOM 731 C CA . CYS A 1 96 ? 5.236 4.681 -13.826 1.00 48.34 96 CYS A CA 1
ATOM 732 C C . CYS A 1 96 ? 5.066 4.945 -15.357 1.00 48.34 96 CYS A C 1
ATOM 734 O O . CYS A 1 96 ? 5.978 5.375 -16.045 1.00 48.34 96 CYS A O 1
ATOM 736 N N . ARG A 1 97 ? 3.899 4.594 -15.924 1.00 34.91 97 ARG A N 1
ATOM 737 C CA . ARG A 1 97 ? 3.553 4.794 -17.349 1.00 34.91 97 ARG A CA 1
ATOM 738 C C . ARG A 1 97 ? 2.874 6.157 -17.468 1.00 34.91 97 ARG A C 1
ATOM 740 O O . ARG A 1 97 ? 1.871 6.374 -16.790 1.00 34.91 97 ARG A O 1
ATOM 747 N N . LEU A 1 98 ? 3.468 7.077 -18.234 1.00 42.78 98 LEU A N 1
ATOM 748 C CA . LEU A 1 98 ? 3.407 8.529 -17.969 1.00 42.78 98 LEU A CA 1
ATOM 749 C C . LEU A 1 98 ? 4.064 8.916 -16.647 1.00 42.78 98 LEU A C 1
ATO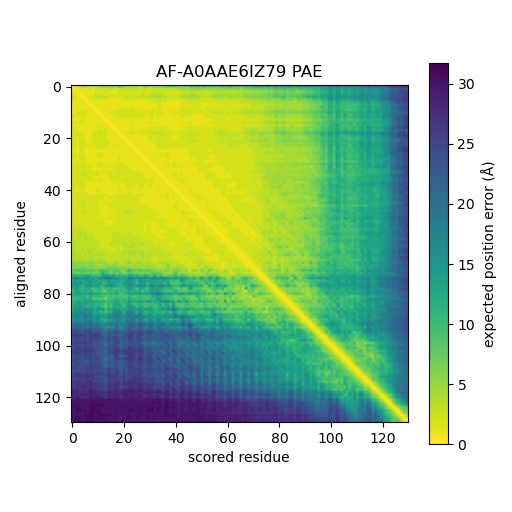M 751 O O . LEU A 1 98 ? 3.466 9.605 -15.816 1.00 42.78 98 LEU A O 1
ATOM 755 N N . CYS A 1 99 ? 5.308 8.498 -16.478 1.00 42.62 99 CYS A N 1
ATOM 756 C CA . CYS A 1 99 ? 6.159 9.077 -15.459 1.00 42.62 99 CYS A CA 1
ATOM 757 C C . CYS A 1 99 ? 7.461 9.587 -16.016 1.00 42.62 99 CYS A C 1
ATOM 759 O O . CYS A 1 99 ? 7.961 9.107 -17.030 1.00 42.62 99 CYS A O 1
ATOM 761 N N . ASP A 1 100 ? 7.960 10.611 -15.348 1.00 41.75 100 ASP A N 1
ATOM 762 C CA . ASP A 1 100 ? 9.062 11.451 -15.782 1.00 41.75 100 ASP A CA 1
ATOM 763 C C . ASP A 1 100 ? 10.110 11.434 -14.649 1.00 41.75 100 ASP A C 1
ATOM 765 O O . ASP A 1 100 ? 9.728 11.535 -13.482 1.00 41.75 100 ASP A O 1
ATOM 769 N N . ASP A 1 101 ? 11.399 11.280 -14.977 1.00 39.66 101 ASP A N 1
ATOM 770 C CA . ASP A 1 101 ? 12.565 11.397 -14.072 1.00 39.66 101 ASP A CA 1
ATOM 771 C C . ASP A 1 101 ? 12.668 10.379 -12.886 1.00 39.66 101 ASP A C 1
ATOM 773 O O . ASP A 1 101 ? 12.919 10.781 -11.751 1.00 39.66 101 ASP A O 1
ATOM 777 N N . CYS A 1 102 ? 12.525 9.053 -13.084 1.00 48.25 102 CYS A N 1
ATOM 778 C CA . CYS A 1 102 ? 12.802 8.053 -12.016 1.00 48.25 102 CYS A CA 1
ATOM 779 C C . CYS A 1 102 ? 14.323 7.740 -11.841 1.00 48.25 102 C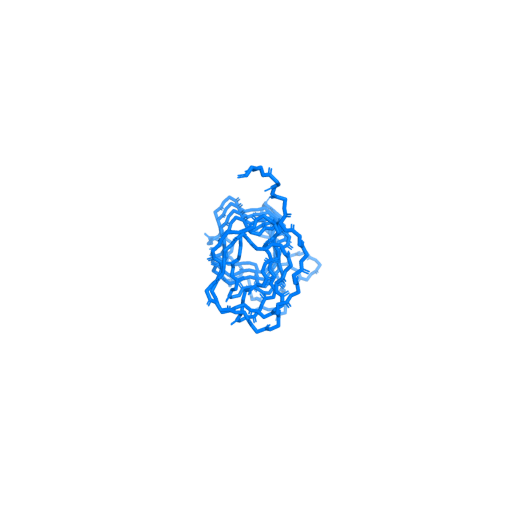YS A C 1
ATOM 781 O O . CYS A 1 102 ? 15.101 7.883 -12.789 1.00 48.25 102 CYS A O 1
ATOM 783 N N . VAL A 1 103 ? 14.769 7.302 -10.647 1.00 40.97 103 VAL A N 1
ATOM 784 C CA . VAL A 1 103 ? 16.194 7.046 -10.294 1.00 40.97 103 VAL A CA 1
ATOM 785 C C . VAL A 1 103 ? 16.330 5.686 -9.578 1.00 40.97 103 VAL A C 1
ATOM 787 O O . VAL A 1 103 ? 15.560 5.426 -8.660 1.00 40.97 103 VAL A O 1
ATOM 790 N N . ASP A 1 104 ? 17.277 4.831 -9.994 1.00 44.34 104 ASP A N 1
ATOM 791 C CA . ASP A 1 104 ? 17.522 3.454 -9.498 1.00 44.34 104 ASP A CA 1
ATOM 792 C C . ASP A 1 104 ? 16.310 2.516 -9.591 1.00 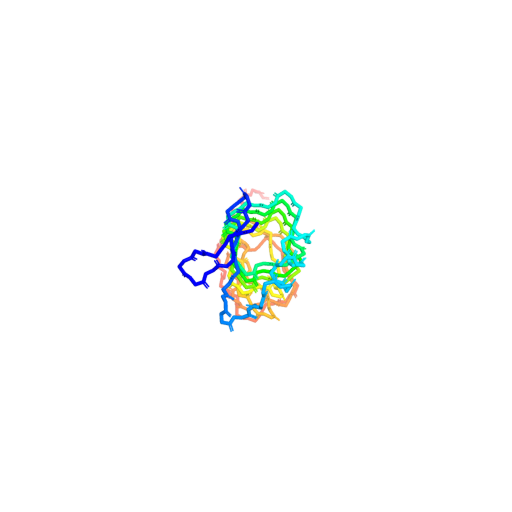44.34 104 ASP A C 1
ATOM 794 O O . ASP A 1 104 ? 15.729 2.047 -8.610 1.00 44.34 104 ASP A O 1
ATOM 798 N N . CYS A 1 105 ? 15.930 2.255 -10.838 1.00 48.12 105 CYS A N 1
ATOM 799 C CA . CYS A 1 105 ? 14.751 1.489 -11.210 1.00 48.12 105 CYS A CA 1
ATOM 800 C C . CYS A 1 105 ? 15.124 0.143 -11.848 1.00 48.12 105 CYS A C 1
ATOM 802 O O . CYS A 1 105 ? 16.170 0.052 -12.489 1.00 48.12 105 CYS A O 1
ATOM 804 N N . TYR A 1 106 ? 14.315 -0.906 -11.694 1.00 43.69 106 TYR A N 1
ATOM 805 C CA . TYR A 1 106 ? 14.681 -2.261 -12.137 1.00 43.69 106 TYR A CA 1
ATOM 806 C C . TYR A 1 106 ? 13.625 -2.865 -13.078 1.00 43.69 106 TYR A C 1
ATOM 808 O O . TYR A 1 106 ? 12.819 -3.652 -12.590 1.00 43.69 106 TYR A O 1
ATOM 816 N N . ARG A 1 107 ? 13.685 -2.565 -14.403 1.00 42.38 107 ARG A N 1
ATOM 817 C CA . ARG A 1 107 ? 12.734 -2.954 -15.501 1.00 42.38 107 ARG A CA 1
ATOM 818 C C . ARG A 1 107 ? 11.589 -2.011 -15.924 1.00 42.38 107 ARG A C 1
ATOM 820 O O . ARG A 1 107 ? 10.470 -2.440 -16.219 1.00 42.38 107 ARG A O 1
ATOM 827 N N . CYS A 1 108 ? 11.912 -0.750 -16.184 1.00 48.09 108 CYS A N 1
ATOM 828 C CA . CYS A 1 108 ? 10.949 0.225 -16.693 1.00 48.09 108 CYS A CA 1
ATOM 829 C C . CYS A 1 108 ? 10.471 0.057 -18.167 1.00 48.09 108 CYS A C 1
ATOM 831 O O . CYS A 1 108 ? 11.253 -0.354 -19.025 1.00 48.09 108 CYS A O 1
ATOM 833 N N . VAL A 1 109 ? 9.228 0.472 -18.506 1.00 44.94 109 VAL A N 1
ATOM 834 C CA . VAL A 1 109 ? 8.620 0.487 -19.863 1.00 44.94 109 VAL A CA 1
ATOM 835 C C . VAL A 1 109 ? 7.815 1.794 -20.112 1.00 44.94 109 VAL A C 1
ATOM 837 O O . VAL A 1 109 ? 6.707 1.942 -19.600 1.00 44.94 109 VAL A O 1
ATOM 840 N N . GLU A 1 110 ? 8.356 2.710 -20.941 1.00 45.47 110 GLU A N 1
ATOM 841 C CA . GLU A 1 110 ? 7.873 4.086 -21.284 1.00 45.47 110 GLU A CA 1
ATOM 842 C C . GLU A 1 110 ? 8.177 5.203 -20.246 1.00 45.47 110 GLU A C 1
ATOM 844 O O . GLU A 1 110 ? 7.270 5.831 -19.694 1.00 45.47 110 GLU A O 1
ATOM 849 N N . CYS A 1 111 ? 9.471 5.493 -20.035 1.00 50.78 111 CYS A N 1
ATOM 850 C CA . CYS A 1 111 ? 9.988 6.588 -19.195 1.00 50.78 111 CYS A CA 1
ATOM 851 C C . CYS A 1 111 ? 10.511 7.745 -20.068 1.00 50.78 111 CYS A C 1
ATOM 853 O O . CYS A 1 111 ? 11.316 7.490 -20.965 1.00 50.78 111 CYS A O 1
ATOM 855 N N . LEU A 1 112 ? 10.108 9.002 -19.836 1.00 46.38 112 LEU A N 1
ATOM 856 C CA . LEU A 1 112 ? 10.571 10.113 -20.692 1.00 46.38 112 LEU A CA 1
ATOM 857 C C . LEU A 1 112 ? 12.037 10.521 -20.417 1.00 46.38 112 LEU A C 1
ATOM 859 O O . LEU A 1 112 ? 12.715 10.954 -21.350 1.00 46.38 112 LEU A O 1
ATOM 863 N N . ARG A 1 113 ? 12.535 10.346 -19.177 1.00 44.41 113 ARG A N 1
ATOM 864 C CA . ARG A 1 113 ? 13.900 10.658 -18.688 1.00 44.41 113 ARG A CA 1
ATOM 865 C C . ARG A 1 113 ? 14.221 9.812 -17.429 1.00 44.41 113 ARG A C 1
ATOM 867 O O . ARG A 1 113 ? 13.406 9.790 -16.520 1.00 44.41 113 ARG A O 1
ATOM 874 N N . CYS A 1 114 ? 15.355 9.104 -17.351 1.00 48.44 114 CYS A N 1
ATOM 875 C CA . CYS A 1 114 ? 15.803 8.312 -16.176 1.00 48.44 114 CYS A CA 1
ATOM 876 C C . CYS A 1 114 ? 17.340 8.399 -16.026 1.00 48.44 114 CYS A C 1
ATOM 878 O O . CYS A 1 114 ? 18.026 8.395 -17.048 1.00 48.44 114 CYS A O 1
ATOM 880 N N . GLU A 1 115 ? 17.892 8.437 -14.798 1.00 45.12 115 GLU A N 1
ATOM 881 C CA . GLU A 1 115 ? 19.356 8.552 -14.542 1.00 45.12 115 GLU A CA 1
ATOM 882 C C . GLU A 1 115 ? 20.102 7.199 -14.411 1.00 45.12 115 GLU A C 1
ATOM 884 O O . GLU A 1 115 ? 21.282 7.130 -14.762 1.00 45.12 115 GLU A O 1
ATOM 889 N N . SER A 1 116 ? 19.452 6.119 -13.935 1.00 44.06 116 SER A N 1
ATOM 890 C CA . SER A 1 116 ? 19.987 4.734 -13.898 1.00 44.06 116 SER A CA 1
ATOM 891 C C . SER A 1 116 ? 18.867 3.678 -13.806 1.00 44.06 116 SER A C 1
ATOM 893 O O . SER A 1 116 ? 17.928 3.827 -13.024 1.00 44.06 116 SER A O 1
ATOM 895 N N . CYS A 1 117 ? 18.955 2.637 -14.645 1.00 48.94 117 CYS A N 1
ATOM 896 C CA . CYS A 1 117 ? 17.992 1.536 -14.772 1.00 48.94 117 CYS A CA 1
ATOM 897 C C . CYS A 1 117 ? 18.745 0.210 -14.937 1.00 48.94 117 CYS A C 1
ATOM 899 O O . CYS A 1 117 ? 19.505 0.062 -15.898 1.00 48.94 117 CYS A O 1
ATOM 901 N N . ASP A 1 118 ? 18.499 -0.758 -14.062 1.00 45.38 118 ASP A N 1
ATOM 902 C CA . ASP A 1 118 ? 18.964 -2.128 -14.266 1.00 45.38 118 ASP A CA 1
ATOM 903 C C . ASP A 1 118 ? 17.899 -2.870 -15.111 1.00 45.38 118 ASP A C 1
ATOM 905 O O . ASP A 1 118 ? 16.769 -3.061 -14.673 1.00 45.38 118 ASP A O 1
ATOM 909 N N . ASP A 1 119 ? 18.249 -3.247 -16.352 1.00 43.56 119 ASP A N 1
ATOM 910 C CA . ASP A 1 119 ? 17.382 -3.787 -17.431 1.00 43.56 119 ASP A CA 1
ATOM 911 C C . ASP A 1 119 ? 16.374 -2.785 -18.063 1.00 43.56 119 ASP A C 1
ATOM 913 O O . ASP A 1 119 ? 15.219 -2.673 -17.666 1.00 43.56 119 ASP A O 1
ATOM 917 N N . TYR A 1 120 ? 16.782 -2.104 -19.142 1.00 41.47 120 TYR A N 1
ATOM 918 C CA . TYR A 1 120 ? 15.953 -1.195 -19.958 1.00 41.47 120 TYR A CA 1
ATOM 919 C C . TYR A 1 120 ? 15.376 -1.904 -21.204 1.00 41.47 120 TYR A C 1
ATOM 921 O O . TYR A 1 120 ? 16.140 -2.494 -21.972 1.00 41.47 120 TYR A O 1
ATOM 929 N N . TYR A 1 121 ? 14.060 -1.816 -21.458 1.00 45.88 121 TYR A N 1
ATOM 930 C CA . TYR A 1 121 ? 13.435 -2.259 -22.721 1.00 45.88 121 TYR A CA 1
ATOM 931 C C . TYR A 1 121 ? 12.848 -1.067 -23.488 1.00 45.88 121 TYR A C 1
ATOM 933 O O . TYR A 1 121 ? 11.720 -0.634 -23.265 1.00 45.88 121 TYR A O 1
ATOM 941 N N . ASP A 1 122 ? 13.648 -0.558 -24.418 1.00 42.72 122 ASP A N 1
ATOM 942 C CA . ASP A 1 122 ? 13.329 0.530 -25.338 1.00 42.72 122 ASP A CA 1
ATOM 943 C C . ASP A 1 122 ? 12.145 0.161 -26.250 1.00 42.72 122 ASP A C 1
ATOM 945 O O . ASP A 1 122 ? 12.194 -0.850 -26.954 1.00 42.72 122 ASP A O 1
ATOM 949 N N . ASN A 1 123 ? 11.093 0.981 -26.293 1.00 43.19 123 ASN A N 1
ATOM 950 C CA . ASN A 1 123 ? 10.242 1.060 -27.479 1.00 43.19 123 ASN A CA 1
ATOM 951 C C . ASN A 1 123 ? 9.646 2.465 -27.653 1.00 43.19 123 ASN A C 1
ATOM 953 O O . ASN A 1 123 ? 8.560 2.774 -27.177 1.00 43.19 123 ASN A O 1
ATOM 957 N N . ILE A 1 124 ? 10.353 3.220 -28.498 1.00 43.88 124 ILE A N 1
ATOM 958 C CA . ILE A 1 124 ? 9.824 4.153 -29.502 1.00 43.88 124 ILE A CA 1
ATOM 959 C C . ILE A 1 124 ? 9.512 5.563 -28.988 1.00 43.88 124 ILE A C 1
ATOM 961 O O . ILE A 1 124 ? 8.405 5.896 -28.573 1.00 43.88 124 ILE A O 1
ATOM 965 N N . GLY A 1 125 ? 10.504 6.435 -29.192 1.00 38.56 125 GLY A N 1
ATOM 966 C CA . GLY A 1 125 ? 10.281 7.854 -29.409 1.00 38.56 125 GLY A CA 1
ATOM 967 C C . GLY A 1 125 ? 9.309 8.097 -30.568 1.00 38.56 125 GLY A C 1
ATOM 968 O O . GLY A 1 125 ? 9.524 7.673 -31.705 1.00 38.56 125 GLY A O 1
ATOM 969 N N . VAL A 1 126 ? 8.245 8.820 -30.250 1.00 43.91 126 VAL A N 1
ATOM 970 C CA . VAL A 1 126 ? 7.489 9.677 -31.163 1.00 43.91 126 VAL A CA 1
ATOM 971 C C . VAL A 1 126 ? 7.944 11.079 -30.727 1.00 43.91 126 VAL A C 1
ATOM 973 O O . VAL A 1 126 ? 7.858 11.395 -29.550 1.00 43.91 126 VAL A O 1
ATOM 976 N N . GLU A 1 127 ? 8.616 11.897 -31.531 1.00 36.66 127 GLU A N 1
ATOM 977 C CA . GLU A 1 127 ? 8.100 12.488 -32.757 1.00 36.66 127 GLU A CA 1
ATOM 978 C C . GLU A 1 127 ? 9.231 12.859 -33.729 1.00 36.66 127 GLU A C 1
ATOM 980 O O . GLU A 1 127 ? 10.277 13.394 -33.363 1.00 36.66 127 GLU A O 1
ATOM 985 N N . ASN A 1 128 ? 8.959 12.591 -35.006 1.00 47.25 128 ASN A N 1
ATOM 986 C CA . ASN A 1 128 ? 9.601 13.248 -36.135 1.00 47.25 128 ASN A CA 1
ATOM 987 C C . ASN A 1 128 ? 9.414 14.766 -36.010 1.00 47.25 128 ASN A C 1
ATOM 989 O O . ASN A 1 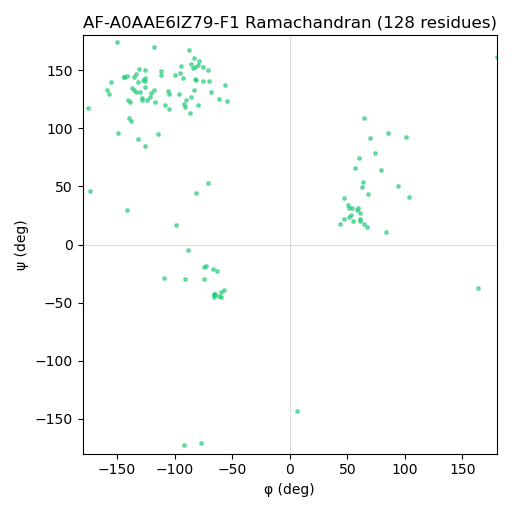128 ? 8.279 15.176 -35.807 1.00 47.25 128 ASN A O 1
ATOM 993 N N . GLU A 1 129 ? 10.449 15.573 -36.270 1.00 36.16 129 GLU A N 1
ATOM 994 C CA . GLU A 1 129 ? 10.355 16.694 -37.222 1.00 36.16 129 GLU A CA 1
ATOM 995 C C . GLU A 1 129 ? 11.695 17.433 -37.453 1.00 36.16 129 GLU A C 1
ATOM 997 O O . GLU A 1 129 ? 12.229 18.086 -36.563 1.00 36.16 129 GLU A O 1
ATOM 1002 N N . ARG A 1 130 ? 12.122 17.359 -38.728 1.00 35.22 130 ARG A N 1
ATOM 1003 C CA . ARG A 1 130 ? 13.093 18.156 -39.515 1.00 35.22 130 ARG A CA 1
ATOM 1004 C C . ARG A 1 130 ? 14.592 18.081 -39.226 1.00 35.22 130 ARG A C 1
ATOM 1006 O O . ARG A 1 130 ? 15.092 18.819 -38.356 1.00 35.22 130 ARG A O 1
#

Nearest PDB structures (foldseek):
  4eaa-assembly1_A  TM=3.553E-01  e=1.318E+00  Caulobacter vibrioides
  6ued-assembly1_A-2  TM=3.527E-01  e=2.754E+00  Pseudomonas aeruginosa PAO1
  5tyh-assembly1_A  TM=2.270E-01  e=2.459E+00  Campylobacter jejuni subsp. jejuni NCTC 11168 = ATCC 700819
  2iu9-assembly1_C  TM=1.777E-01  e=9.930E-01  Chlamydia trachomatis

pLDDT: mean 71.54, std 24.75, range [34.91, 98.5]

Foldseek 3Di:
DDQDPQWDADPQRETEGVVVDDPVRVVQQVVLEACEHNEYCEHNEYCEYNEYCEYNEYVEYNEACHYNEYCAYNEYNPVPHDVHVQYDHDCAHEDDAVDEEGERHEHHDHYPDYDDYNDDDDDDDDDDDD